Protein AF-A0A9J6ZE03-F1 (afdb_monomer_lite)

Foldseek 3Di:
DVLVVVLVVLVVVLVVLVVVLVVLVVVLVVCVVVVHPVVVNVVSVVVSVVSVVVSVVSVVVNVVSVV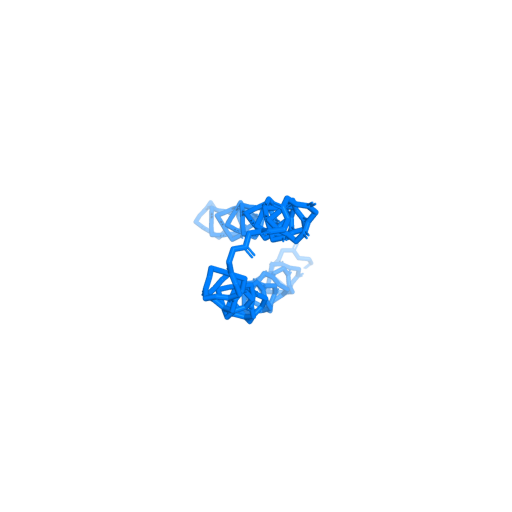VCVVVVD

Structure (mmCIF, N/CA/C/O backbone):
data_AF-A0A9J6ZE03-F1
#
_entry.id   AF-A0A9J6ZE03-F1
#
loop_
_atom_site.group_PDB
_atom_site.id
_atom_site.type_symbol
_atom_site.label_atom_id
_atom_site.label_alt_id
_atom_site.label_comp_id
_atom_site.label_asym_id
_atom_site.label_entity_id
_atom_site.label_seq_id
_atom_site.pdbx_PDB_ins_code
_atom_site.Cartn_x
_atom_site.Cartn_y
_atom_site.Cartn_z
_atom_site.occupancy
_atom_site.B_iso_or_equiv
_atom_site.auth_seq_id
_atom_site.auth_comp_id
_atom_site.auth_asym_id
_atom_site.auth_atom_id
_atom_site.pdbx_PDB_model_num
ATOM 1 N N . MET A 1 1 ? 9.557 5.734 -23.616 1.00 64.25 1 MET A N 1
ATOM 2 C CA . MET A 1 1 ? 8.566 6.578 -22.901 1.00 64.25 1 MET A CA 1
ATOM 3 C C . MET A 1 1 ? 7.436 5.761 -22.268 1.00 64.25 1 MET A C 1
ATOM 5 O O . MET A 1 1 ? 7.265 5.880 -21.066 1.00 64.25 1 MET A O 1
ATOM 9 N N . TYR A 1 2 ? 6.713 4.895 -22.998 1.00 71.50 2 TYR A N 1
ATOM 10 C CA . TYR A 1 2 ? 5.643 4.058 -22.409 1.00 71.50 2 TYR A CA 1
ATOM 11 C C . TYR A 1 2 ? 6.106 3.159 -21.250 1.00 71.50 2 TYR A C 1
ATOM 13 O O . TYR A 1 2 ? 5.444 3.101 -20.221 1.00 71.50 2 TYR A O 1
ATOM 21 N N . TRP A 1 3 ? 7.274 2.525 -21.376 1.00 70.56 3 TRP A N 1
ATOM 22 C CA . TRP A 1 3 ? 7.849 1.692 -20.314 1.00 70.56 3 TRP A CA 1
ATOM 23 C C . TRP A 1 3 ? 8.176 2.485 -19.033 1.00 70.56 3 TRP A C 1
ATOM 25 O O . TRP A 1 3 ? 7.763 2.102 -17.942 1.00 70.56 3 TRP A O 1
ATOM 35 N N . GLN A 1 4 ? 8.800 3.662 -19.172 1.00 72.94 4 GLN A N 1
ATOM 36 C CA . GLN A 1 4 ? 9.048 4.592 -18.059 1.00 72.94 4 GLN A CA 1
ATOM 37 C C . GLN A 1 4 ? 7.757 5.050 -17.367 1.00 72.94 4 GLN A C 1
ATOM 39 O O . GLN A 1 4 ? 7.728 5.160 -16.146 1.00 72.94 4 GLN A O 1
ATOM 44 N N . ALA A 1 5 ? 6.684 5.303 -18.123 1.00 76.06 5 ALA A N 1
ATOM 45 C CA . ALA A 1 5 ? 5.400 5.696 -17.546 1.00 76.06 5 ALA A CA 1
ATOM 46 C C . ALA A 1 5 ? 4.767 4.564 -16.718 1.00 76.06 5 ALA A C 1
ATOM 48 O O . ALA A 1 5 ? 4.233 4.820 -15.640 1.00 76.06 5 ALA A O 1
ATOM 49 N N . ILE A 1 6 ? 4.871 3.315 -17.187 1.00 76.00 6 ILE A N 1
ATOM 50 C CA . ILE A 1 6 ? 4.409 2.129 -16.451 1.00 76.00 6 ILE A CA 1
ATOM 51 C C . ILE A 1 6 ? 5.217 1.962 -15.161 1.00 76.00 6 ILE A C 1
ATOM 53 O O . ILE A 1 6 ? 4.636 1.830 -14.085 1.00 76.00 6 ILE A O 1
ATOM 57 N N . TRP A 1 7 ? 6.546 2.050 -15.246 1.00 73.06 7 TRP A N 1
ATOM 58 C CA . TRP A 1 7 ? 7.428 1.977 -14.082 1.00 73.06 7 TRP A CA 1
ATOM 59 C C . TRP A 1 7 ? 7.109 3.064 -13.045 1.00 73.06 7 TRP A C 1
ATOM 61 O O . TRP A 1 7 ? 6.972 2.782 -11.852 1.00 73.06 7 TRP A O 1
ATOM 71 N N . PHE A 1 8 ? 6.918 4.305 -13.494 1.00 76.12 8 PHE A N 1
ATOM 72 C CA . PHE A 1 8 ? 6.595 5.431 -12.620 1.00 76.12 8 PHE A CA 1
ATOM 73 C C . PHE A 1 8 ? 5.208 5.282 -11.977 1.00 76.12 8 PHE A C 1
ATOM 75 O O . PHE A 1 8 ? 5.049 5.513 -10.778 1.00 76.12 8 PHE A O 1
ATOM 82 N N . GLY A 1 9 ? 4.213 4.827 -12.746 1.00 79.06 9 GLY A N 1
ATOM 83 C CA . GLY A 1 9 ? 2.863 4.559 -12.248 1.00 79.06 9 GLY A CA 1
ATOM 84 C C . GLY A 1 9 ? 2.840 3.487 -11.158 1.00 79.06 9 GLY A C 1
ATOM 85 O O . GLY A 1 9 ? 2.204 3.675 -10.121 1.00 79.06 9 GLY A O 1
ATOM 86 N N . ILE A 1 10 ? 3.590 2.398 -11.344 1.00 73.06 10 ILE A N 1
ATOM 87 C CA . ILE A 1 10 ? 3.706 1.320 -10.351 1.00 73.06 10 ILE A CA 1
ATOM 88 C C . ILE A 1 10 ? 4.388 1.821 -9.068 1.00 73.06 10 ILE A C 1
ATOM 90 O O . ILE A 1 10 ? 3.922 1.511 -7.971 1.00 73.06 10 ILE A O 1
ATOM 94 N N . ASN A 1 11 ? 5.432 2.648 -9.183 1.00 73.25 11 ASN A N 1
ATOM 95 C CA . ASN A 1 11 ? 6.097 3.262 -8.029 1.00 73.25 11 ASN A CA 1
ATOM 96 C C . ASN A 1 11 ? 5.156 4.172 -7.223 1.00 73.25 11 ASN A C 1
ATOM 98 O O . ASN A 1 11 ? 5.096 4.066 -5.998 1.00 73.25 11 ASN A O 1
ATOM 102 N N . ILE A 1 12 ? 4.384 5.037 -7.891 1.00 78.38 12 ILE A N 1
ATOM 103 C CA . ILE A 1 12 ? 3.413 5.913 -7.215 1.00 78.38 12 ILE A CA 1
ATOM 104 C C . ILE A 1 12 ? 2.334 5.091 -6.509 1.00 78.38 12 ILE A C 1
ATOM 106 O O . ILE A 1 12 ? 2.022 5.366 -5.351 1.00 78.38 12 ILE A O 1
ATOM 110 N N . LEU A 1 13 ? 1.777 4.076 -7.178 1.00 73.25 13 LEU A N 1
ATOM 111 C CA . LEU A 1 13 ? 0.758 3.205 -6.587 1.00 73.25 13 LEU A CA 1
ATOM 112 C C . LEU A 1 13 ? 1.294 2.454 -5.364 1.00 73.25 13 LEU A C 1
ATOM 114 O O . LEU A 1 13 ? 0.592 2.344 -4.357 1.00 73.25 13 LEU A O 1
ATOM 118 N N . PHE A 1 14 ? 2.551 2.008 -5.410 1.00 70.44 14 PHE A N 1
ATOM 119 C CA . PHE A 1 14 ? 3.209 1.389 -4.267 1.00 70.44 14 PHE A CA 1
ATOM 120 C C . PHE A 1 14 ? 3.313 2.354 -3.080 1.00 70.44 14 PHE A C 1
ATOM 122 O O . PHE A 1 14 ? 2.818 2.042 -1.995 1.00 70.44 14 PHE A O 1
ATOM 129 N N . VAL A 1 15 ? 3.874 3.549 -3.287 1.00 75.69 15 VAL A N 1
ATOM 130 C CA . VAL A 1 15 ? 4.017 4.563 -2.230 1.00 75.69 15 VAL A CA 1
ATOM 131 C C . VAL A 1 15 ? 2.653 4.965 -1.662 1.00 75.69 15 VAL A C 1
ATOM 133 O O . VAL A 1 15 ? 2.495 5.030 -0.442 1.00 75.69 15 VAL A O 1
ATOM 136 N N . ALA A 1 16 ? 1.646 5.165 -2.517 1.00 76.12 16 ALA A N 1
ATOM 137 C CA . ALA A 1 16 ? 0.283 5.464 -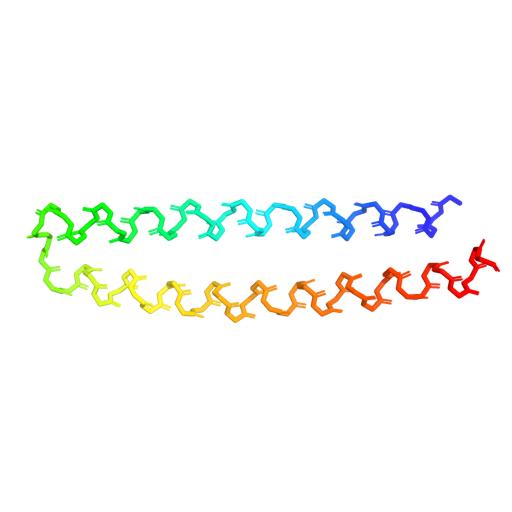2.091 1.00 76.12 16 ALA A CA 1
ATOM 138 C C . ALA A 1 16 ? -0.287 4.350 -1.197 1.00 76.12 16 ALA A C 1
ATOM 140 O O . ALA A 1 16 ? -0.785 4.635 -0.108 1.00 76.12 16 ALA A O 1
ATOM 141 N N . SER A 1 17 ? -0.143 3.082 -1.601 1.00 67.75 17 SER A N 1
ATOM 142 C CA . SER A 1 17 ? -0.608 1.933 -0.813 1.00 67.75 17 SER A CA 1
ATOM 143 C C . SER A 1 17 ? 0.096 1.831 0.547 1.00 67.75 17 SER A C 1
ATOM 145 O O . SER A 1 17 ? -0.544 1.564 1.568 1.00 67.75 17 SER A O 1
ATOM 147 N N . LEU A 1 18 ? 1.397 2.133 0.597 1.00 72.06 18 LEU A N 1
ATOM 148 C CA . LEU A 1 18 ? 2.204 2.101 1.814 1.00 72.06 18 LEU A CA 1
ATOM 149 C C . LEU A 1 18 ? 1.761 3.195 2.796 1.00 72.06 18 LEU A C 1
ATOM 151 O O . LEU A 1 18 ? 1.520 2.913 3.973 1.00 72.06 18 LEU A O 1
ATOM 155 N N . ILE A 1 19 ? 1.555 4.422 2.304 1.00 77.25 19 ILE A N 1
ATOM 156 C CA . ILE A 1 19 ? 1.031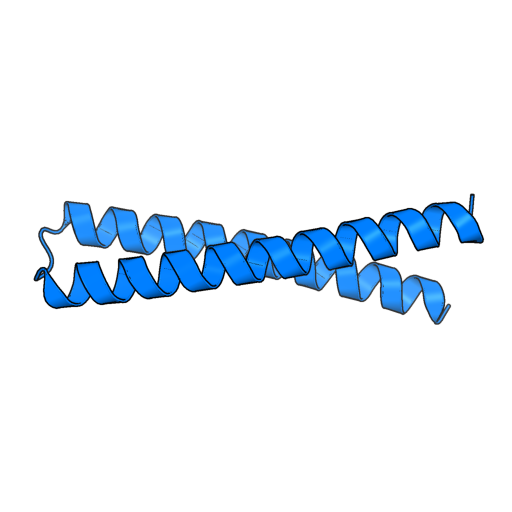 5.540 3.100 1.00 77.25 19 ILE A CA 1
ATOM 157 C C . ILE A 1 19 ? -0.357 5.195 3.649 1.00 77.25 19 ILE A C 1
ATOM 159 O O . ILE A 1 19 ? -0.579 5.301 4.857 1.00 77.25 19 ILE A O 1
ATOM 163 N N . THR A 1 20 ? -1.284 4.727 2.805 1.00 73.75 20 THR A N 1
ATOM 164 C CA . THR A 1 20 ? -2.633 4.333 3.242 1.00 73.75 20 THR A CA 1
ATOM 165 C C . THR A 1 20 ? -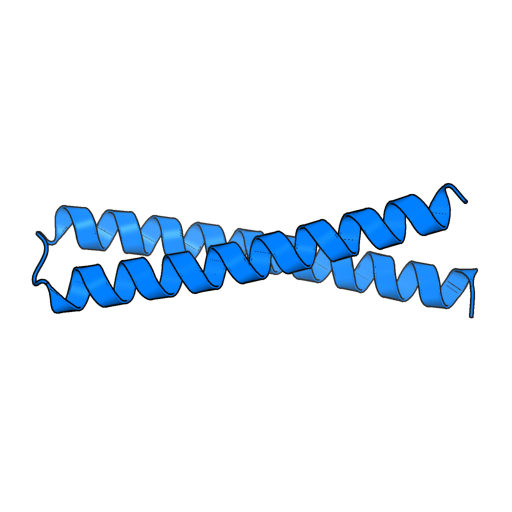2.581 3.285 4.355 1.00 73.75 20 THR A C 1
ATOM 167 O O . THR A 1 20 ? -3.307 3.396 5.343 1.00 73.75 20 THR A O 1
ATOM 170 N N . THR A 1 21 ? -1.680 2.310 4.253 1.00 70.69 21 THR A N 1
ATOM 171 C CA . THR A 1 21 ? -1.536 1.235 5.245 1.00 70.69 21 THR A CA 1
ATOM 172 C C . THR A 1 21 ? -1.007 1.743 6.583 1.00 70.69 21 THR A C 1
ATOM 174 O O . THR A 1 21 ? -1.508 1.339 7.636 1.00 70.69 21 THR A O 1
ATOM 177 N N . LEU A 1 22 ? -0.062 2.688 6.570 1.00 74.25 22 LEU A N 1
ATOM 178 C CA . LEU A 1 22 ? 0.431 3.354 7.780 1.00 74.25 22 LEU A CA 1
ATOM 179 C C . LEU A 1 22 ? -0.657 4.193 8.462 1.00 74.25 22 LEU A C 1
ATOM 181 O O . LEU A 1 22 ? -0.831 4.109 9.681 1.00 74.25 22 LEU A O 1
ATOM 185 N N . PHE A 1 23 ? -1.432 4.960 7.689 1.00 76.56 23 PHE A N 1
ATOM 186 C CA . PHE A 1 23 ? -2.565 5.725 8.218 1.00 76.56 23 PHE A CA 1
ATOM 187 C C . PHE A 1 23 ? -3.625 4.813 8.835 1.00 76.56 23 PHE A C 1
ATOM 189 O O . PHE A 1 23 ? -4.147 5.104 9.915 1.00 76.56 23 PHE A O 1
ATOM 196 N N . LEU A 1 24 ? -3.904 3.675 8.202 1.00 70.88 24 LEU A N 1
ATOM 197 C CA . LEU A 1 24 ? -4.880 2.727 8.716 1.00 70.88 24 LEU A CA 1
ATOM 198 C C . LEU A 1 24 ? -4.381 2.011 9.975 1.00 70.88 24 LEU A C 1
ATOM 200 O O . LEU A 1 24 ? -5.136 1.851 10.932 1.00 70.88 24 LEU A O 1
ATOM 204 N N . HIS A 1 25 ? -3.094 1.654 10.025 1.00 70.31 25 HIS A N 1
ATOM 205 C CA . HIS A 1 25 ? -2.457 1.140 11.237 1.00 70.31 25 HIS A CA 1
ATOM 206 C C . HIS A 1 25 ? -2.603 2.128 12.401 1.00 70.31 25 HIS A C 1
ATOM 208 O O . HIS A 1 25 ? -3.013 1.740 13.495 1.00 70.31 25 HIS A O 1
ATOM 214 N N . ARG A 1 26 ? -2.340 3.417 12.150 1.00 73.81 26 ARG A N 1
ATOM 215 C CA . ARG A 1 26 ? -2.509 4.486 13.140 1.00 73.81 26 ARG A CA 1
ATOM 216 C C . ARG A 1 26 ? -3.962 4.619 13.601 1.00 73.81 26 ARG A C 1
ATOM 218 O O . ARG A 1 26 ? -4.194 4.739 14.800 1.00 73.81 26 ARG A O 1
ATOM 225 N N . SER A 1 27 ? -4.927 4.558 12.684 1.00 70.12 27 SER A N 1
ATOM 226 C CA . SER A 1 27 ? -6.360 4.624 13.007 1.00 70.12 27 SER A CA 1
ATOM 227 C C . SER A 1 27 ? -6.809 3.460 13.901 1.00 70.12 27 SER A C 1
ATOM 229 O O . SER A 1 27 ? -7.509 3.676 14.888 1.00 70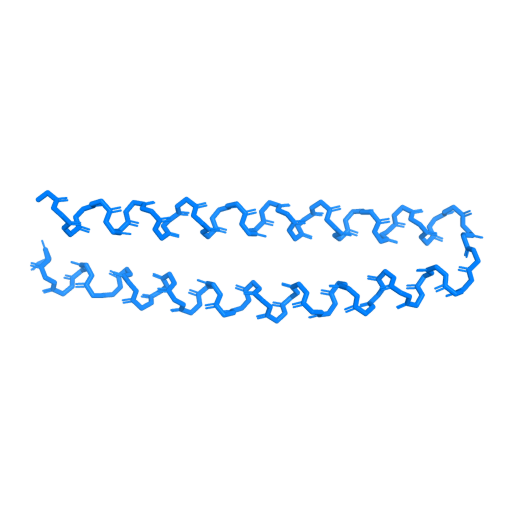.12 27 SER A O 1
ATOM 231 N N . VAL A 1 28 ? -6.337 2.238 13.630 1.00 69.00 28 VAL A N 1
ATOM 232 C CA . VAL A 1 28 ? -6.609 1.056 14.468 1.00 69.00 28 VAL A CA 1
ATOM 233 C C . VAL A 1 28 ? -6.009 1.217 15.866 1.00 69.00 28 VAL A C 1
ATOM 235 O O . VAL A 1 28 ? -6.668 0.895 16.854 1.00 69.00 28 VAL A O 1
ATOM 238 N N . SER A 1 29 ? -4.772 1.711 15.962 1.00 73.81 29 SER A N 1
ATOM 239 C CA . SER A 1 29 ? -4.107 1.943 17.250 1.00 73.81 29 SER A CA 1
ATOM 240 C C . SER A 1 29 ? -4.816 3.016 18.081 1.00 73.81 29 SER A C 1
ATOM 242 O O . SER A 1 29 ? -5.014 2.813 19.275 1.00 73.81 29 SER A O 1
ATOM 244 N N . MET A 1 30 ? -5.264 4.109 17.454 1.00 73.31 30 MET A N 1
ATOM 245 C CA . MET A 1 30 ? -6.070 5.152 18.106 1.00 73.31 30 MET A CA 1
ATOM 246 C C . MET A 1 30 ? -7.416 4.604 18.601 1.00 73.31 30 MET A C 1
ATOM 248 O O . MET A 1 30 ? -7.766 4.801 19.758 1.00 73.31 30 MET A O 1
ATOM 252 N N . ALA A 1 31 ? -8.125 3.821 17.779 1.00 68.75 31 ALA A N 1
ATOM 253 C CA . ALA A 1 31 ? -9.404 3.219 18.166 1.00 68.75 31 ALA A CA 1
ATOM 254 C C . ALA A 1 31 ? -9.286 2.236 19.349 1.00 68.75 31 ALA A C 1
ATOM 256 O O . ALA A 1 31 ? -10.235 2.068 20.112 1.00 68.75 31 ALA A O 1
ATOM 257 N N . ARG A 1 32 ? -8.127 1.579 19.511 1.00 69.25 32 ARG A N 1
ATOM 258 C CA . ARG A 1 32 ? -7.833 0.740 20.685 1.00 69.25 32 ARG A CA 1
ATOM 259 C C . ARG A 1 32 ? -7.537 1.568 21.938 1.00 69.25 32 ARG A C 1
ATOM 261 O O . ARG A 1 32 ? -7.938 1.153 23.018 1.00 69.25 32 ARG A O 1
ATOM 268 N N . LEU A 1 33 ? -6.856 2.706 21.793 1.00 76.75 33 LEU A N 1
ATOM 269 C CA . LEU A 1 33 ? -6.562 3.630 22.895 1.00 76.75 33 LEU A CA 1
ATOM 270 C C . LEU A 1 33 ? -7.824 4.337 23.416 1.00 76.75 33 LEU A C 1
ATOM 272 O O . LEU A 1 33 ? -7.944 4.550 24.614 1.00 76.75 33 LEU A O 1
ATOM 276 N N . GLU A 1 34 ? -8.787 4.645 22.544 1.00 80.44 34 GLU A N 1
ATOM 277 C CA . GLU A 1 34 ? -10.055 5.304 22.907 1.00 80.44 34 GLU A CA 1
ATOM 278 C C . GLU A 1 34 ? -11.117 4.369 23.525 1.00 80.44 34 GLU A C 1
ATOM 280 O O . GLU A 1 34 ? -12.256 4.787 23.717 1.00 80.44 34 GLU A O 1
ATOM 285 N N . HIS A 1 35 ? -10.791 3.104 23.830 1.00 67.88 35 HIS A N 1
ATOM 286 C CA . HIS A 1 35 ? -11.756 2.105 24.325 1.00 67.88 35 HIS A CA 1
ATOM 287 C C . HIS A 1 35 ? -13.030 2.004 23.459 1.00 67.88 35 HIS A C 1
ATOM 289 O O . HIS A 1 35 ? -14.142 1.823 23.959 1.00 67.88 35 HIS A O 1
ATOM 295 N N . ALA A 1 36 ? -12.877 2.118 22.134 1.00 68.88 36 ALA A N 1
ATOM 296 C CA . ALA A 1 36 ? -13.992 1.997 21.205 1.00 68.88 36 ALA A CA 1
ATOM 297 C C . ALA A 1 36 ? -14.676 0.617 21.336 1.00 68.88 36 ALA A C 1
ATOM 299 O O . ALA A 1 36 ? -14.010 -0.377 21.635 1.00 68.88 36 ALA A O 1
ATOM 300 N N . PRO A 1 37 ? -15.991 0.510 21.067 1.00 75.75 37 PRO A N 1
ATOM 301 C CA . PRO A 1 37 ? -16.721 -0.751 21.193 1.00 75.75 37 PRO A CA 1
ATOM 302 C C . PRO A 1 37 ? -16.062 -1.868 20.370 1.00 75.75 37 PRO A C 1
ATOM 304 O O . PRO A 1 37 ? -15.671 -1.650 19.218 1.00 75.75 37 PRO A O 1
ATOM 307 N N . GLU A 1 38 ? -15.971 -3.078 20.935 1.00 70.88 38 GLU A N 1
ATOM 308 C CA . GLU A 1 38 ? -15.254 -4.221 20.340 1.00 70.88 38 GLU A CA 1
ATOM 309 C C . GLU A 1 38 ? -15.675 -4.531 18.895 1.00 70.88 38 GLU A C 1
ATOM 311 O O . GLU A 1 38 ? -14.860 -4.950 18.071 1.00 70.88 38 GLU A O 1
ATOM 316 N N . THR A 1 39 ? -16.933 -4.264 18.543 1.00 75.81 39 THR A N 1
ATOM 317 C CA . THR A 1 39 ? -17.460 -4.418 17.180 1.00 75.81 39 THR A CA 1
ATOM 318 C C . THR A 1 39 ? -16.761 -3.508 16.165 1.00 75.81 39 THR A C 1
ATOM 320 O O . THR A 1 39 ? -16.480 -3.941 15.043 1.00 75.81 39 THR A O 1
ATOM 323 N N . LYS A 1 40 ? -16.408 -2.272 16.549 1.00 68.62 40 LYS A N 1
ATOM 324 C CA . LYS A 1 40 ? -15.599 -1.361 15.723 1.00 68.62 40 LYS A CA 1
ATOM 325 C C . LYS A 1 40 ? -14.154 -1.842 15.638 1.00 68.62 40 LYS A C 1
ATOM 327 O O . LYS A 1 40 ? -13.603 -1.886 14.541 1.00 68.62 40 LYS A O 1
ATOM 332 N N . ILE A 1 41 ? -13.567 -2.286 16.752 1.00 70.56 41 ILE A N 1
ATOM 333 C CA . ILE A 1 41 ? -12.186 -2.797 16.790 1.00 70.56 41 ILE A CA 1
ATOM 334 C C . ILE A 1 41 ? -12.025 -4.023 15.880 1.00 70.56 41 ILE A C 1
ATOM 336 O O . ILE A 1 41 ? -11.040 -4.128 15.144 1.00 70.56 41 ILE A O 1
ATOM 340 N N . ARG A 1 42 ? -13.004 -4.935 15.869 1.00 76.31 42 ARG A N 1
ATOM 341 C CA . ARG A 1 42 ? -12.974 -6.148 15.040 1.00 76.31 42 ARG A CA 1
ATOM 342 C C . ARG A 1 42 ? -13.075 -5.829 13.545 1.00 76.31 42 ARG A C 1
ATOM 344 O O . ARG A 1 42 ? -12.285 -6.361 12.766 1.00 76.31 42 ARG A O 1
ATOM 351 N N . LYS A 1 43 ? -13.955 -4.896 13.148 1.00 74.75 43 LYS A N 1
ATOM 352 C CA . LYS A 1 43 ? -14.030 -4.386 11.762 1.00 74.75 43 LYS A CA 1
ATOM 353 C C . LYS A 1 43 ? -12.722 -3.725 11.329 1.00 74.75 43 LYS A C 1
ATOM 355 O O . LYS A 1 43 ? -12.189 -4.069 10.279 1.00 74.75 43 LYS A O 1
ATOM 360 N N . LEU A 1 44 ? -12.171 -2.832 12.151 1.00 68.06 44 LEU A N 1
ATOM 361 C CA . LEU A 1 44 ? -10.894 -2.171 11.868 1.00 68.06 44 LEU A CA 1
ATOM 362 C C . LEU A 1 44 ? -9.729 -3.173 11.761 1.00 68.06 44 LEU A C 1
ATOM 364 O O . LEU A 1 44 ? -8.863 -3.022 10.903 1.00 68.06 44 LEU A O 1
ATOM 368 N N . THR A 1 45 ? -9.729 -4.232 12.574 1.00 74.50 45 THR A N 1
ATOM 369 C CA . THR A 1 45 ? -8.715 -5.301 12.522 1.00 74.50 45 THR A CA 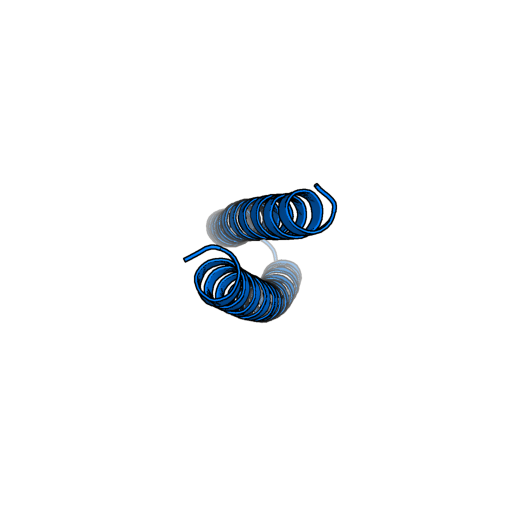1
ATOM 370 C C . THR A 1 45 ? -8.832 -6.150 11.247 1.00 74.50 45 THR A C 1
ATOM 372 O O . THR A 1 45 ? -7.816 -6.511 10.648 1.00 74.50 45 THR A O 1
ATOM 375 N N . MET A 1 46 ? -10.056 -6.433 10.791 1.00 79.06 46 MET A N 1
ATOM 376 C CA . MET A 1 46 ? -10.300 -7.146 9.532 1.00 79.06 46 MET A CA 1
ATOM 377 C C . MET A 1 46 ? -9.855 -6.313 8.324 1.00 79.06 46 MET A C 1
ATOM 379 O O . MET A 1 46 ? -9.121 -6.809 7.472 1.00 79.06 46 MET A O 1
ATOM 383 N N . ILE A 1 47 ? -10.219 -5.026 8.297 1.00 76.12 47 ILE A N 1
ATOM 384 C CA . ILE A 1 47 ? -9.806 -4.086 7.245 1.00 76.12 47 ILE A CA 1
ATOM 385 C C . ILE A 1 47 ? -8.278 -3.942 7.229 1.00 76.12 47 ILE A C 1
ATOM 387 O O . ILE A 1 47 ? -7.673 -3.975 6.161 1.00 76.12 47 ILE A O 1
ATOM 391 N N . ARG A 1 48 ? -7.631 -3.878 8.403 1.00 72.88 48 ARG A N 1
ATOM 392 C CA . ARG A 1 48 ? -6.165 -3.890 8.521 1.00 72.88 48 ARG A CA 1
ATOM 393 C C . ARG A 1 48 ? -5.547 -5.138 7.891 1.00 72.88 48 ARG A C 1
ATOM 395 O O . ARG A 1 48 ? -4.560 -5.005 7.179 1.00 72.88 48 ARG A O 1
ATOM 402 N N . SER A 1 49 ? -6.098 -6.325 8.144 1.00 75.50 49 SER A N 1
ATOM 403 C CA . SER A 1 49 ? -5.563 -7.571 7.569 1.00 75.50 49 SER A CA 1
ATOM 404 C C . SER A 1 49 ? -5.737 -7.624 6.051 1.00 75.50 49 SER A C 1
ATOM 406 O O . SER A 1 49 ? -4.804 -8.004 5.349 1.00 75.50 49 SER A O 1
ATOM 408 N N . MET A 1 50 ? -6.885 -7.172 5.530 1.00 76.88 50 MET A N 1
ATOM 409 C CA . MET A 1 50 ? -7.089 -7.045 4.081 1.00 76.88 50 MET A CA 1
ATOM 410 C C . MET A 1 50 ? -6.104 -6.059 3.447 1.00 76.88 50 MET A C 1
ATOM 412 O O . MET A 1 50 ? -5.527 -6.365 2.410 1.00 76.88 50 MET A O 1
ATOM 416 N N . LEU A 1 51 ? -5.874 -4.902 4.074 1.00 71.56 51 LEU A N 1
ATOM 417 C CA . LEU A 1 51 ? -4.923 -3.905 3.576 1.00 71.56 51 LEU A CA 1
ATOM 418 C C . LEU A 1 51 ? -3.477 -4.382 3.636 1.00 71.56 51 LEU A C 1
ATOM 420 O O . LEU A 1 51 ? -2.714 -4.080 2.724 1.00 71.56 51 LEU A O 1
ATOM 424 N N . TRP A 1 52 ? -3.104 -5.164 4.649 1.00 74.88 52 TRP A N 1
ATOM 425 C CA . TRP A 1 52 ? -1.800 -5.824 4.682 1.00 74.88 52 TRP A CA 1
ATOM 426 C C . TRP A 1 52 ? -1.627 -6.776 3.498 1.00 74.88 52 TRP A C 1
ATOM 428 O O . TRP A 1 52 ? -0.638 -6.664 2.781 1.00 74.88 52 TRP A O 1
ATOM 438 N N . GLY A 1 53 ? -2.619 -7.633 3.229 1.00 77.19 53 GLY A N 1
ATOM 439 C CA . GLY A 1 53 ? -2.597 -8.514 2.057 1.00 77.19 53 GLY A CA 1
ATOM 440 C C . GLY A 1 53 ? -2.520 -7.741 0.736 1.00 77.19 53 GLY A C 1
ATOM 441 O O . GLY A 1 53 ? -1.707 -8.063 -0.127 1.00 77.19 53 GLY A O 1
ATOM 442 N N . LEU A 1 54 ? -3.309 -6.671 0.603 1.00 74.00 54 LEU A N 1
ATOM 443 C CA . LEU A 1 54 ? -3.302 -5.809 -0.580 1.00 74.00 54 LEU A CA 1
ATOM 444 C C . LEU A 1 54 ? -1.943 -5.117 -0.776 1.00 74.00 54 LEU A C 1
ATOM 446 O O . LEU A 1 54 ? -1.435 -5.051 -1.892 1.00 74.00 54 LEU A O 1
ATOM 450 N N . THR A 1 55 ? -1.323 -4.656 0.310 1.00 70.38 55 THR A N 1
ATOM 451 C CA . THR A 1 55 ? 0.011 -4.038 0.292 1.00 70.38 55 THR A CA 1
ATOM 452 C C . THR A 1 55 ? 1.079 -5.036 -0.122 1.00 70.38 55 THR A C 1
ATOM 454 O O . THR A 1 55 ? 1.953 -4.695 -0.910 1.00 70.38 55 THR A O 1
ATOM 457 N N . THR A 1 56 ? 0.999 -6.283 0.349 1.00 77.19 56 THR A N 1
ATOM 458 C CA . THR A 1 56 ? 1.907 -7.350 -0.089 1.00 77.19 56 THR A CA 1
ATOM 459 C C . THR A 1 56 ? 1.773 -7.621 -1.587 1.00 77.19 56 THR A C 1
ATOM 461 O O . THR A 1 56 ? 2.785 -7.749 -2.270 1.00 77.19 56 THR A O 1
ATOM 464 N N . VAL A 1 57 ? 0.550 -7.653 -2.127 1.00 77.75 57 VAL A N 1
ATOM 465 C CA . VAL A 1 57 ? 0.326 -7.826 -3.573 1.00 77.75 57 VAL A CA 1
ATOM 466 C C . VAL A 1 57 ? 0.923 -6.658 -4.364 1.00 77.75 57 VAL A C 1
ATOM 468 O O . VAL A 1 57 ? 1.630 -6.884 -5.346 1.00 77.75 57 VAL A O 1
ATOM 471 N N . PHE A 1 58 ? 0.709 -5.416 -3.917 1.00 66.69 58 PHE A N 1
ATOM 472 C CA . PHE A 1 58 ? 1.317 -4.240 -4.548 1.00 66.69 58 PHE A CA 1
ATOM 473 C C . PHE A 1 58 ? 2.845 -4.233 -4.446 1.00 66.69 58 PHE A C 1
ATOM 475 O O . PHE A 1 58 ? 3.509 -3.858 -5.409 1.00 66.69 58 PHE A O 1
ATOM 482 N N . PHE A 1 59 ? 3.412 -4.690 -3.328 1.00 73.88 59 PHE A N 1
ATOM 483 C CA . PHE A 1 59 ? 4.856 -4.840 -3.156 1.00 73.88 59 PHE A CA 1
ATOM 484 C C . PHE A 1 59 ? 5.438 -5.848 -4.152 1.00 73.88 59 PHE A C 1
ATOM 486 O O . PHE A 1 59 ? 6.401 -5.531 -4.841 1.00 73.88 59 PHE A O 1
ATOM 493 N N . LEU A 1 60 ? 4.820 -7.025 -4.300 1.00 75.94 60 LEU A N 1
ATOM 494 C CA . LEU A 1 60 ? 5.257 -8.033 -5.273 1.00 75.94 60 LEU A CA 1
ATOM 495 C C . LEU A 1 60 ? 5.154 -7.523 -6.717 1.00 75.94 60 LEU A C 1
ATOM 497 O O . LEU A 1 60 ? 6.075 -7.731 -7.506 1.00 75.94 60 LEU A O 1
ATOM 501 N N . GLY A 1 61 ? 4.072 -6.814 -7.054 1.00 69.88 61 GLY A N 1
ATOM 502 C CA . GLY A 1 61 ? 3.917 -6.170 -8.360 1.00 69.88 61 GLY A CA 1
ATOM 503 C C . GLY A 1 61 ? 4.992 -5.111 -8.626 1.00 69.88 61 GLY A C 1
ATOM 504 O O . GLY A 1 61 ? 5.549 -5.059 -9.721 1.00 69.88 61 GLY A O 1
ATOM 505 N N . MET A 1 62 ? 5.340 -4.315 -7.612 1.00 67.69 62 MET A N 1
ATOM 506 C CA . MET A 1 62 ? 6.399 -3.309 -7.696 1.00 67.69 62 MET A CA 1
ATOM 507 C C . MET A 1 62 ? 7.787 -3.939 -7.836 1.00 67.69 62 MET A C 1
ATOM 509 O O . MET A 1 62 ? 8.538 -3.540 -8.720 1.00 67.69 62 MET A O 1
ATOM 513 N N . SER A 1 63 ? 8.120 -4.950 -7.030 1.00 68.31 63 SER A N 1
ATOM 514 C CA . SER A 1 63 ? 9.392 -5.673 -7.145 1.00 68.31 63 SER A CA 1
ATOM 515 C C . SER A 1 63 ? 9.538 -6.359 -8.504 1.00 68.31 63 SER A C 1
ATOM 517 O O . SER A 1 63 ? 10.606 -6.291 -9.104 1.00 68.31 63 SER A O 1
ATOM 519 N N . GLY A 1 64 ? 8.466 -6.966 -9.023 1.00 72.06 64 GLY A N 1
ATOM 520 C CA . GLY A 1 64 ? 8.461 -7.563 -10.360 1.00 72.06 64 GLY A CA 1
ATOM 521 C C . GLY A 1 64 ? 8.689 -6.530 -11.464 1.00 72.06 64 GLY A C 1
ATOM 522 O O . GLY A 1 64 ? 9.507 -6.749 -12.354 1.00 72.06 64 GLY A O 1
ATOM 523 N N . ALA A 1 65 ? 8.029 -5.373 -11.378 1.00 64.00 65 ALA A N 1
ATOM 524 C CA . ALA A 1 65 ? 8.224 -4.279 -12.326 1.00 64.00 65 ALA A CA 1
ATOM 525 C C . ALA A 1 65 ? 9.623 -3.649 -12.238 1.00 64.00 65 ALA A C 1
ATOM 527 O O . ALA A 1 65 ? 10.197 -3.295 -13.263 1.00 64.00 65 ALA A O 1
ATOM 528 N N . PHE A 1 66 ? 10.188 -3.540 -11.034 1.00 64.31 66 PHE A N 1
ATOM 529 C CA . PHE A 1 66 ? 11.547 -3.046 -10.814 1.00 64.31 66 PHE A CA 1
ATOM 530 C C . PHE A 1 66 ? 12.600 -3.994 -11.403 1.00 64.31 66 PHE A C 1
ATOM 532 O O . PHE A 1 66 ? 13.508 -3.545 -12.095 1.00 64.31 66 PHE A O 1
ATOM 539 N N . LEU A 1 67 ? 12.450 -5.307 -11.189 1.00 69.06 67 LEU A N 1
ATOM 540 C CA . LEU A 1 67 ? 13.324 -6.319 -11.792 1.00 69.06 67 LEU A CA 1
ATOM 541 C C . LEU A 1 67 ? 13.207 -6.339 -13.320 1.00 69.06 67 LEU A C 1
ATOM 543 O O . LEU A 1 67 ? 14.219 -6.446 -14.008 1.00 69.06 67 LEU A O 1
ATOM 547 N N . ALA A 1 68 ? 11.992 -6.209 -13.857 1.00 67.50 68 ALA A N 1
ATOM 548 C CA . ALA A 1 68 ? 11.773 -6.130 -15.298 1.00 67.50 68 ALA A CA 1
ATOM 549 C C . ALA A 1 68 ? 12.405 -4.869 -15.907 1.00 67.50 68 ALA A C 1
ATOM 551 O O . ALA A 1 68 ? 12.972 -4.937 -16.994 1.00 67.50 68 ALA A O 1
ATOM 552 N N . ASP A 1 69 ? 12.335 -3.732 -15.210 1.00 63.91 69 ASP A N 1
ATOM 553 C CA . ASP A 1 69 ? 12.983 -2.496 -15.645 1.00 63.91 69 ASP A CA 1
ATOM 554 C C . ASP A 1 69 ? 14.511 -2.604 -15.591 1.00 63.91 69 ASP A C 1
ATOM 556 O O . ASP A 1 69 ? 15.160 -2.275 -16.576 1.00 63.91 69 ASP A O 1
ATOM 560 N N . MET A 1 70 ? 15.085 -3.176 -14.525 1.00 64.50 70 MET A N 1
ATOM 561 C CA . MET A 1 70 ? 16.523 -3.478 -14.476 1.00 64.50 70 MET A CA 1
ATOM 562 C C . MET A 1 70 ? 16.972 -4.453 -15.571 1.00 64.50 70 MET A C 1
ATOM 564 O O . MET A 1 70 ? 18.098 -4.348 -16.030 1.00 64.50 70 MET A O 1
ATOM 568 N N . TYR A 1 71 ? 16.129 -5.398 -15.994 1.00 69.25 71 TYR A N 1
ATOM 569 C CA . TYR A 1 71 ? 16.469 -6.325 -17.079 1.00 69.25 71 TYR A CA 1
ATOM 570 C C . TYR A 1 71 ? 16.430 -5.667 -18.467 1.00 69.25 71 TYR A C 1
ATOM 572 O O . TYR A 1 71 ? 17.227 -6.016 -19.331 1.00 69.25 71 TYR A O 1
ATOM 580 N N . TYR A 1 72 ? 15.495 -4.742 -18.701 1.00 60.19 72 TYR A N 1
ATOM 581 C CA . TYR A 1 72 ? 15.331 -4.085 -20.004 1.00 60.19 72 TYR A CA 1
ATOM 582 C C . TYR A 1 72 ? 16.185 -2.821 -20.181 1.00 60.19 72 TYR A C 1
ATOM 584 O O . TYR A 1 72 ? 16.542 -2.501 -21.313 1.00 60.19 72 TYR A O 1
ATOM 592 N N . ASN A 1 73 ? 16.464 -2.083 -19.102 1.00 58.28 73 ASN A N 1
ATOM 593 C CA . ASN A 1 73 ? 17.232 -0.830 -19.119 1.00 58.28 73 ASN A CA 1
ATOM 594 C C . ASN A 1 73 ? 18.637 -0.947 -18.500 1.00 58.28 73 ASN A C 1
ATOM 596 O O . ASN A 1 73 ? 19.388 0.028 -18.568 1.00 58.28 73 ASN A O 1
ATOM 600 N N . GLY A 1 74 ? 18.958 -2.069 -17.848 1.00 51.44 74 GLY A N 1
ATOM 601 C CA . GLY A 1 74 ? 20.272 -2.337 -17.251 1.00 51.44 74 GLY A CA 1
ATOM 602 C C . GLY A 1 74 ? 21.275 -2.949 -18.216 1.00 51.44 74 GLY A C 1
ATOM 603 O O . GLY A 1 74 ? 20.850 -3.588 -19.203 1.00 51.44 74 GLY A O 1
#

Organism: NCBI:txid2994561

Sequence (74 aa):
MYWQAIWFGINILFVASLITTLFLHRSVSMARLEHAPETKIRKLTMIRSMLWGLTTVFFLGMSGAFLADMYYNG

pLDDT: mean 71.77, std 5.05, range [51.44, 80.44]

Secondary structure (DSSP, 8-state):
-HHHHHHHHHHHHHHHHHHHHHHHHHHHHHHHHTT--HHHHHHHHHHHHHHHHHHHHHHHHHHHHHHHHHHHH-

Radius of gyration: 16.62 Å; chains: 1; bounding box: 38×15×47 Å